Protein AF-A0A538IJF3-F1 (afdb_monomer_lite)

Structure (mmCIF, N/CA/C/O backbone):
data_AF-A0A538IJF3-F1
#
_entry.id   AF-A0A538IJF3-F1
#
loop_
_atom_site.group_PDB
_atom_site.id
_atom_site.type_symbol
_atom_site.label_atom_id
_atom_site.label_alt_id
_atom_site.label_comp_id
_atom_site.label_asym_id
_atom_site.label_entity_id
_atom_site.label_seq_id
_atom_site.pdbx_PDB_ins_code
_atom_site.Cartn_x
_atom_site.Cartn_y
_atom_site.Cartn_z
_atom_site.occupancy
_atom_site.B_iso_or_equiv
_atom_site.auth_seq_id
_atom_site.auth_comp_id
_atom_site.auth_asym_id
_atom_site.auth_atom_id
_atom_site.pdbx_PDB_model_num
ATOM 1 N N . MET A 1 1 ? -9.689 -11.867 18.416 1.00 74.06 1 MET A N 1
ATOM 2 C CA . MET A 1 1 ? -8.601 -11.162 17.652 1.00 74.06 1 MET A CA 1
ATOM 3 C C . MET A 1 1 ? -7.232 -11.153 18.379 1.00 74.06 1 MET A C 1
ATOM 5 O O . MET A 1 1 ? -7.111 -10.439 19.373 1.00 74.06 1 MET A O 1
ATOM 9 N N . PRO A 1 2 ? -6.193 -11.899 17.924 1.00 80.00 2 PRO A N 1
ATOM 10 C CA . PRO A 1 2 ? -4.908 -12.052 18.642 1.00 80.00 2 PRO A CA 1
ATOM 11 C C . PRO A 1 2 ? -4.041 -10.787 18.784 1.00 80.00 2 PRO A C 1
ATOM 13 O O . PRO A 1 2 ? -3.462 -10.576 19.845 1.00 80.00 2 PRO A O 1
ATOM 16 N N . LEU A 1 3 ? -3.966 -9.935 17.751 1.00 89.12 3 LEU A N 1
ATOM 17 C CA . LEU A 1 3 ? -3.087 -8.750 17.732 1.00 89.12 3 LEU A CA 1
ATOM 18 C C . LEU A 1 3 ? -3.474 -7.697 18.783 1.00 89.12 3 LEU A C 1
ATOM 20 O O . LEU A 1 3 ? -2.606 -7.129 19.444 1.00 89.12 3 LEU A O 1
ATOM 24 N N . VAL A 1 4 ? -4.781 -7.509 18.997 1.00 88.06 4 VAL A N 1
ATOM 25 C CA . VAL A 1 4 ? -5.324 -6.642 20.059 1.00 88.06 4 VAL A CA 1
ATOM 26 C C . VAL A 1 4 ? -4.832 -7.101 21.433 1.00 88.06 4 VAL A C 1
ATOM 28 O O . VAL A 1 4 ? -4.415 -6.290 22.253 1.00 88.06 4 VAL A O 1
ATOM 31 N N . GLY A 1 5 ? -4.835 -8.416 21.680 1.00 87.06 5 GLY A N 1
ATOM 32 C CA . GLY A 1 5 ? -4.467 -8.994 22.976 1.00 87.06 5 GLY A CA 1
ATOM 33 C C . GLY A 1 5 ? -2.996 -8.819 23.361 1.00 87.06 5 GLY A C 1
ATOM 34 O O . GLY A 1 5 ? -2.657 -9.011 24.525 1.00 87.06 5 GLY A O 1
ATOM 35 N N . ILE A 1 6 ? -2.137 -8.448 22.409 1.00 92.19 6 ILE A N 1
ATOM 36 C CA . ILE A 1 6 ? -0.699 -8.229 22.619 1.00 92.19 6 ILE A CA 1
ATOM 37 C C . ILE A 1 6 ? -0.276 -6.769 22.374 1.00 92.19 6 ILE A C 1
ATOM 39 O O . ILE A 1 6 ? 0.917 -6.482 22.320 1.00 92.19 6 ILE A O 1
ATOM 43 N N . GLY A 1 7 ? -1.238 -5.845 22.256 1.00 90.50 7 GLY A N 1
ATOM 44 C CA . GLY A 1 7 ? -0.985 -4.400 22.251 1.00 90.50 7 GLY A CA 1
ATOM 45 C C . GLY A 1 7 ? -0.712 -3.763 20.885 1.00 90.50 7 GLY A C 1
ATOM 46 O O . GLY A 1 7 ? -0.193 -2.650 20.840 1.00 90.50 7 GLY A O 1
ATOM 47 N N . PHE A 1 8 ? -1.041 -4.420 19.767 1.00 94.25 8 PHE A N 1
ATOM 48 C CA . PHE A 1 8 ? -1.017 -3.745 18.464 1.00 94.25 8 PHE A CA 1
ATOM 49 C C . PHE A 1 8 ? -2.247 -2.852 18.286 1.00 94.25 8 PHE A C 1
ATOM 51 O O . PHE A 1 8 ? -3.359 -3.229 18.645 1.00 94.25 8 PHE A O 1
ATOM 58 N N . HIS A 1 9 ? -2.030 -1.683 17.680 1.00 93.88 9 HIS A N 1
ATOM 59 C CA . HIS A 1 9 ? -3.075 -0.689 17.407 1.00 93.88 9 HIS A CA 1
ATOM 60 C C . HIS A 1 9 ? -3.534 -0.678 15.945 1.00 93.88 9 HIS A C 1
ATOM 62 O O . HIS A 1 9 ? -4.629 -0.203 15.645 1.00 93.88 9 HIS A O 1
ATOM 68 N N . TYR A 1 10 ? -2.719 -1.220 15.039 1.00 96.50 10 TYR A N 1
ATOM 69 C CA . TYR A 1 10 ? -3.070 -1.375 13.636 1.00 96.50 10 TYR A CA 1
ATOM 70 C C . TYR A 1 10 ? -2.493 -2.667 13.054 1.00 96.50 10 TYR A C 1
ATOM 72 O O . TYR A 1 10 ? -1.523 -3.212 13.588 1.00 96.50 10 TYR A O 1
ATOM 80 N N . ASP A 1 11 ? -3.089 -3.122 11.960 1.00 96.94 11 ASP A N 1
ATOM 81 C CA . ASP A 1 11 ? -2.605 -4.199 11.102 1.00 96.94 11 ASP A CA 1
ATOM 82 C C . ASP A 1 11 ? -2.665 -3.758 9.632 1.00 96.94 11 ASP A C 1
ATOM 84 O O . ASP A 1 11 ? -3.431 -2.864 9.266 1.00 96.94 11 ASP A O 1
ATOM 88 N N . THR A 1 12 ? -1.785 -4.325 8.810 1.00 97.00 12 THR A N 1
ATOM 89 C CA . THR A 1 12 ? -1.728 -4.082 7.358 1.00 97.00 12 THR A CA 1
ATOM 90 C C . THR A 1 12 ? -1.621 -5.397 6.588 1.00 97.00 12 THR A C 1
ATOM 92 O O . THR A 1 12 ? -0.994 -5.453 5.526 1.00 97.00 12 THR A O 1
ATOM 95 N N . SER A 1 13 ? -2.109 -6.494 7.171 1.00 94.44 13 SER A N 1
ATOM 96 C CA . SER A 1 13 ? -1.924 -7.839 6.626 1.00 94.44 13 SER A CA 1
ATOM 97 C C . SER A 1 13 ? -3.053 -8.258 5.687 1.00 94.44 13 SER A C 1
ATOM 99 O O . SER A 1 13 ? -2.886 -9.203 4.906 1.00 94.44 13 SER A O 1
ATOM 101 N N . LEU A 1 14 ? -4.199 -7.566 5.710 1.00 96.00 14 LEU A N 1
ATOM 102 C CA . LEU A 1 14 ? -5.353 -7.950 4.915 1.00 96.00 14 LEU A CA 1
ATOM 103 C C . LEU A 1 14 ? -5.215 -7.467 3.465 1.00 96.00 14 LEU A C 1
ATOM 105 O O . LEU A 1 14 ? -5.689 -6.398 3.077 1.00 96.00 14 LEU A O 1
ATOM 109 N N . GLY A 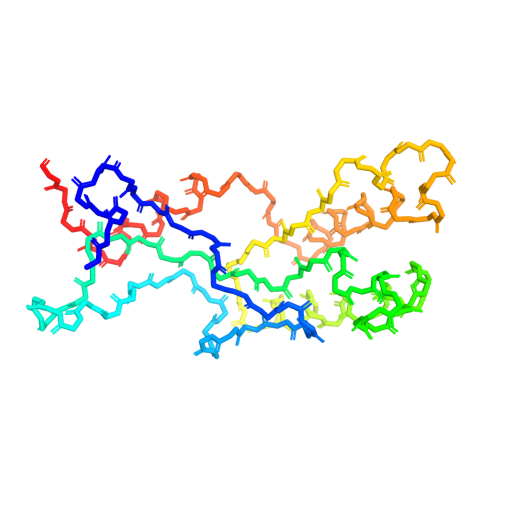1 15 ? -4.612 -8.322 2.642 1.00 96.38 15 GLY A N 1
ATOM 110 C CA . GLY A 1 15 ? -4.468 -8.138 1.199 1.00 96.38 15 GLY A CA 1
ATOM 111 C C . GLY A 1 15 ? -4.629 -9.442 0.418 1.00 96.38 15 GLY A C 1
ATOM 112 O O . GLY A 1 15 ? -4.751 -10.536 0.985 1.00 96.38 15 GLY A O 1
ATOM 113 N N . PHE A 1 16 ? -4.661 -9.339 -0.907 1.00 96.19 16 PHE A N 1
ATOM 114 C CA . PHE A 1 16 ? -4.573 -10.512 -1.773 1.00 96.19 16 PHE A CA 1
ATOM 115 C C . PHE A 1 16 ? -3.103 -10.888 -2.005 1.00 96.19 16 PHE A C 1
ATOM 117 O O . PHE A 1 16 ? -2.292 -10.007 -2.283 1.00 96.19 16 PHE A O 1
ATOM 124 N N . PRO A 1 17 ? -2.738 -12.179 -1.912 1.00 93.94 17 PRO A N 1
ATOM 125 C CA . PRO A 1 17 ? -1.400 -12.614 -2.301 1.00 93.94 17 PRO A CA 1
ATOM 126 C C . PRO A 1 17 ? -1.198 -12.555 -3.824 1.00 93.94 17 PRO A C 1
ATOM 128 O O . PRO A 1 17 ? -0.081 -12.346 -4.285 1.00 93.94 17 PRO A O 1
ATOM 131 N N . ASP A 1 18 ? -2.273 -12.708 -4.594 1.00 94.56 18 ASP A N 1
ATOM 132 C CA . ASP A 1 18 ? -2.289 -13.001 -6.028 1.00 94.56 18 ASP A CA 1
ATOM 133 C C . ASP A 1 18 ? -3.047 -11.961 -6.874 1.00 94.56 18 ASP A C 1
ATOM 135 O O . ASP A 1 18 ? -3.196 -12.148 -8.079 1.00 94.56 18 ASP A O 1
ATOM 139 N N . ALA A 1 19 ? -3.508 -10.859 -6.273 1.00 94.94 19 ALA A N 1
ATOM 140 C CA . ALA A 1 19 ? -4.204 -9.787 -6.982 1.00 94.94 19 ALA A CA 1
ATOM 141 C C . ALA A 1 19 ? -3.938 -8.396 -6.385 1.00 94.94 19 ALA A C 1
ATOM 143 O O . ALA A 1 19 ? -3.612 -8.242 -5.211 1.00 94.94 19 ALA A O 1
ATOM 144 N N . LEU A 1 20 ? -4.131 -7.362 -7.207 1.00 96.12 20 LEU A N 1
ATOM 145 C CA . LEU A 1 20 ? -4.221 -5.975 -6.747 1.00 96.12 20 LEU A CA 1
ATOM 146 C C . LEU A 1 20 ? -5.596 -5.670 -6.145 1.00 96.12 20 LEU A C 1
ATOM 148 O O . LEU A 1 20 ? -6.615 -6.213 -6.575 1.00 96.12 20 LEU A O 1
ATOM 152 N N . GLY A 1 21 ? -5.626 -4.699 -5.237 1.00 96.19 21 GLY A N 1
ATOM 153 C CA . GLY A 1 21 ? -6.848 -4.1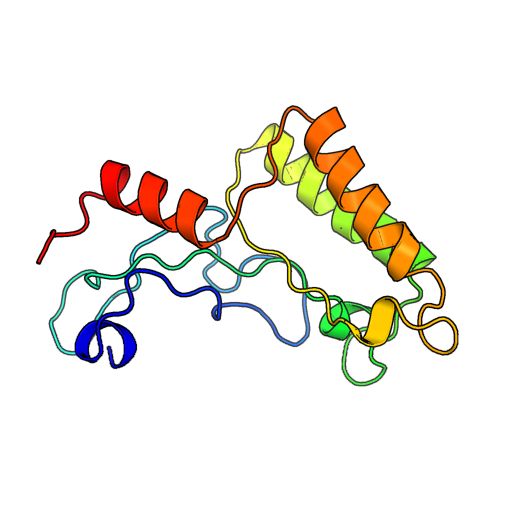16 -4.697 1.00 96.19 21 GLY A CA 1
ATOM 154 C C . GLY A 1 21 ? -7.193 -4.606 -3.294 1.00 96.19 21 GLY A C 1
ATOM 155 O O . GLY A 1 21 ? -6.360 -5.127 -2.560 1.00 96.19 21 GLY A O 1
ATOM 156 N N . PHE A 1 22 ? -8.441 -4.381 -2.894 1.00 97.06 22 PHE A N 1
ATOM 157 C CA . PHE A 1 22 ? -8.840 -4.429 -1.490 1.00 97.06 22 PHE A CA 1
ATOM 158 C C . PHE A 1 22 ? -9.541 -5.741 -1.145 1.00 97.06 22 PHE A C 1
ATOM 160 O O . PHE A 1 22 ? -10.675 -5.971 -1.566 1.00 97.06 22 PHE A O 1
ATOM 167 N N . ARG A 1 23 ? -8.914 -6.582 -0.315 1.00 96.62 23 ARG A N 1
ATOM 168 C CA . ARG A 1 23 ? -9.472 -7.893 0.071 1.00 96.62 23 ARG A CA 1
ATOM 169 C C . ARG A 1 23 ? -10.833 -7.818 0.760 1.00 96.62 23 ARG A C 1
ATOM 171 O O . ARG A 1 23 ? -11.673 -8.684 0.541 1.00 96.62 23 ARG A O 1
ATOM 178 N N . ALA A 1 24 ? -11.058 -6.787 1.569 1.00 95.94 24 ALA A N 1
ATOM 179 C CA . ALA A 1 24 ? -12.346 -6.543 2.218 1.00 95.94 24 ALA A CA 1
ATOM 180 C C . ALA A 1 24 ? -13.340 -5.760 1.339 1.00 95.94 24 ALA A C 1
ATOM 182 O O . ALA A 1 24 ? -14.443 -5.473 1.789 1.00 95.94 24 ALA A O 1
ATOM 183 N N . GLY A 1 25 ? -12.956 -5.355 0.121 1.00 96.00 25 GLY A N 1
ATOM 184 C CA . GLY A 1 25 ? -13.734 -4.416 -0.695 1.00 96.00 25 GLY A CA 1
ATOM 185 C C . GLY A 1 25 ? -13.778 -2.988 -0.131 1.00 96.00 25 GLY A C 1
ATOM 186 O O . GLY A 1 25 ? -14.590 -2.182 -0.574 1.00 96.00 25 GLY A O 1
ATOM 187 N N . ILE A 1 26 ? -12.924 -2.671 0.848 1.00 96.25 26 ILE A N 1
ATOM 188 C CA . ILE A 1 26 ? -12.877 -1.382 1.546 1.00 96.25 26 ILE A CA 1
ATOM 189 C C . ILE A 1 26 ? -11.534 -0.716 1.240 1.00 96.25 26 ILE A C 1
ATOM 191 O O . ILE A 1 26 ? -10.482 -1.251 1.581 1.00 96.25 26 ILE A O 1
ATOM 195 N N . ALA A 1 27 ? -11.577 0.459 0.610 1.00 96.44 27 ALA A N 1
ATOM 196 C CA . ALA A 1 27 ? -10.399 1.224 0.183 1.00 96.44 27 ALA A CA 1
ATOM 197 C C . ALA A 1 27 ? -9.881 2.232 1.229 1.00 96.44 27 ALA A C 1
ATOM 199 O O . ALA A 1 27 ? -9.147 3.159 0.894 1.00 96.44 27 ALA A O 1
ATOM 200 N N . HIS A 1 28 ? -10.298 2.086 2.484 1.00 97.00 28 HIS A N 1
ATOM 201 C CA . HIS A 1 28 ? -9.983 2.986 3.593 1.00 97.00 28 HIS A CA 1
ATOM 202 C C . HIS A 1 28 ? -9.682 2.179 4.854 1.00 97.00 28 HIS A C 1
ATOM 204 O O . HIS A 1 28 ? -10.150 1.042 4.951 1.00 97.00 28 HIS A O 1
ATOM 210 N N . PRO A 1 29 ? -8.970 2.752 5.841 1.00 97.88 29 PRO A N 1
ATOM 211 C CA . PRO A 1 29 ? -8.800 2.107 7.130 1.00 97.88 29 PRO A CA 1
ATOM 212 C C . PRO A 1 29 ? -10.148 1.808 7.790 1.00 97.88 29 PRO A C 1
ATOM 214 O O . PRO A 1 29 ? -11.070 2.627 7.743 1.00 97.88 29 PRO A O 1
ATOM 217 N N . PHE A 1 30 ? -10.267 0.645 8.419 1.00 97.69 30 PHE A N 1
ATOM 218 C CA . PHE A 1 30 ? -11.513 0.191 9.035 1.00 97.69 30 PHE A CA 1
ATOM 219 C C . PHE A 1 30 ? -11.244 -0.661 10.274 1.00 97.69 30 PHE A C 1
ATOM 221 O O . PHE A 1 30 ? -10.113 -1.039 10.559 1.00 97.69 30 PHE A O 1
ATOM 228 N N . ARG A 1 31 ? -12.296 -0.973 11.034 1.00 97.19 31 ARG A N 1
ATOM 229 C CA . ARG A 1 31 ? -12.208 -1.888 12.177 1.00 97.19 31 ARG A CA 1
ATOM 230 C C . ARG A 1 31 ? -12.705 -3.266 11.741 1.00 97.19 31 ARG A C 1
ATOM 232 O O . ARG A 1 31 ? -13.889 -3.375 11.411 1.00 97.19 31 ARG A O 1
ATOM 239 N N . PRO A 1 32 ? -11.861 -4.311 11.720 1.00 95.62 32 PRO A N 1
ATOM 240 C CA . PRO A 1 32 ? -12.337 -5.656 11.429 1.00 95.62 32 PRO A CA 1
ATOM 241 C C . PRO A 1 32 ? -13.308 -6.118 12.524 1.00 95.62 32 PRO A C 1
ATOM 243 O O . PRO A 1 32 ? -13.219 -5.685 13.674 1.00 95.62 32 PRO A O 1
ATOM 246 N N . TRP A 1 33 ? -14.248 -6.998 12.181 1.00 94.81 33 TRP A N 1
ATOM 247 C CA . TRP A 1 33 ? -15.184 -7.546 13.163 1.00 94.81 33 TRP A CA 1
ATOM 248 C C . TRP A 1 33 ? -14.504 -8.617 14.024 1.00 94.81 33 TRP A C 1
ATOM 250 O O . TRP A 1 33 ? -13.911 -9.559 13.495 1.00 94.81 33 TRP A O 1
ATOM 260 N N . ASP A 1 34 ? -14.593 -8.495 15.349 1.00 94.06 34 ASP A N 1
ATOM 261 C CA . ASP A 1 34 ? -14.129 -9.520 16.281 1.00 94.06 34 ASP A CA 1
ATOM 262 C C . ASP A 1 34 ? -15.279 -10.473 16.617 1.00 94.06 34 ASP A C 1
ATOM 264 O O . ASP A 1 34 ? -16.109 -10.187 17.481 1.00 94.06 34 ASP A O 1
ATOM 268 N N . MET A 1 35 ? -15.318 -11.621 15.934 1.00 92.75 35 MET A N 1
ATOM 269 C CA . MET A 1 35 ? -16.375 -12.631 16.094 1.00 92.75 35 MET A CA 1
ATOM 270 C C . MET A 1 35 ? -16.492 -13.158 17.533 1.00 92.75 35 MET A C 1
ATOM 272 O O . MET A 1 35 ? -17.574 -13.549 17.949 1.00 92.75 35 MET A O 1
ATOM 276 N N . GLU A 1 36 ? -15.395 -13.173 18.300 1.00 91.81 36 GLU A N 1
ATOM 277 C CA . GLU A 1 36 ? -15.386 -13.676 19.684 1.00 91.81 36 GLU A CA 1
ATOM 278 C C . GLU A 1 36 ? -16.077 -12.711 20.655 1.00 91.81 36 GLU A C 1
ATOM 280 O O . GLU A 1 36 ? -16.683 -13.137 21.636 1.00 91.81 36 GLU A O 1
ATOM 285 N N . ARG A 1 37 ? -15.959 -11.403 20.396 1.00 91.38 37 ARG A N 1
ATOM 286 C CA . ARG A 1 37 ? -16.506 -10.328 21.241 1.00 91.38 37 ARG A CA 1
ATOM 287 C C . ARG A 1 37 ? -17.797 -9.727 20.686 1.00 91.38 37 ARG A C 1
ATOM 289 O O . ARG A 1 37 ? -18.353 -8.840 21.326 1.00 91.38 37 ARG A O 1
ATOM 296 N N . ASP A 1 38 ? -18.211 -10.178 19.504 1.00 95.50 38 ASP A N 1
ATOM 297 C CA . ASP A 1 38 ? -19.361 -9.696 18.737 1.00 95.50 38 ASP A CA 1
ATOM 298 C C . ASP A 1 38 ? -19.409 -8.163 18.604 1.00 95.50 38 ASP A C 1
ATOM 300 O O . ASP A 1 38 ? -20.417 -7.504 18.854 1.00 95.50 38 ASP A O 1
ATOM 304 N N . ARG A 1 39 ? -18.258 -7.569 18.269 1.00 94.56 39 ARG A N 1
ATOM 305 C CA . ARG A 1 39 ? -18.104 -6.119 18.086 1.00 94.56 39 ARG A CA 1
ATOM 306 C C . ARG A 1 39 ? -16.921 -5.795 17.172 1.00 94.56 39 ARG A C 1
ATOM 308 O O . ARG A 1 39 ? -16.045 -6.645 16.996 1.00 94.56 39 ARG A O 1
ATOM 315 N N . PRO A 1 40 ? -16.816 -4.567 16.634 1.00 95.69 40 PRO A N 1
ATOM 316 C CA . PRO A 1 40 ? -15.607 -4.133 15.942 1.00 95.69 40 PRO A CA 1
ATOM 317 C C . PRO A 1 40 ? -14.380 -4.229 16.859 1.00 95.69 40 PRO A C 1
ATOM 319 O O . PRO A 1 40 ? -14.440 -3.849 18.034 1.00 95.69 40 PRO A O 1
ATOM 322 N N . ALA A 1 41 ? -13.268 -4.723 16.321 1.00 94.62 41 ALA A N 1
ATOM 323 C CA . ALA A 1 41 ? -12.016 -4.874 17.048 1.00 94.62 41 ALA A CA 1
ATOM 324 C C . ALA A 1 41 ? -11.482 -3.516 17.530 1.00 94.62 41 ALA A C 1
ATOM 326 O O . ALA A 1 41 ? -11.732 -2.475 16.915 1.00 94.62 41 ALA A O 1
ATOM 327 N N . ASP A 1 42 ? -10.713 -3.527 18.616 1.00 95.19 42 ASP A N 1
ATOM 328 C CA . ASP A 1 42 ? -9.974 -2.354 19.107 1.00 95.19 42 ASP A CA 1
ATOM 329 C C . ASP A 1 42 ? -8.628 -2.237 18.359 1.00 95.19 42 ASP A C 1
ATOM 331 O O . ASP A 1 42 ? -7.558 -2.176 18.953 1.00 95.19 42 ASP A O 1
ATOM 335 N N . LEU A 1 43 ? -8.705 -2.317 17.027 1.00 95.50 43 LEU A N 1
ATOM 336 C CA . LEU A 1 43 ? -7.599 -2.356 16.070 1.00 95.50 43 LEU A CA 1
ATOM 337 C C . LEU A 1 43 ? -8.058 -1.687 14.775 1.00 95.50 43 LEU A C 1
ATOM 339 O O . LEU A 1 43 ? -9.202 -1.885 14.354 1.00 95.50 43 LEU A O 1
ATOM 343 N N . VAL A 1 44 ? -7.162 -0.954 14.125 1.00 97.81 44 VAL A N 1
ATOM 344 C CA . VAL A 1 44 ? -7.374 -0.456 12.763 1.00 97.81 44 VAL A CA 1
ATOM 345 C C . VAL A 1 44 ? -6.716 -1.394 11.753 1.00 97.81 44 VAL A C 1
ATOM 347 O O . VAL A 1 44 ? -5.513 -1.609 11.806 1.00 97.81 44 VAL A O 1
ATOM 350 N N . GLU A 1 45 ? -7.475 -1.905 10.793 1.00 98.00 45 GLU A N 1
ATOM 351 C CA . GLU A 1 45 ? -6.915 -2.504 9.581 1.00 98.00 45 GLU A CA 1
ATOM 352 C C . GLU A 1 45 ? -6.674 -1.403 8.545 1.00 98.00 45 GLU A C 1
ATOM 354 O O . GLU A 1 45 ? -7.612 -0.699 8.161 1.00 98.00 45 GLU A O 1
ATOM 359 N N . VAL A 1 46 ? -5.434 -1.262 8.076 1.00 98.31 46 VAL A N 1
ATOM 360 C CA . VAL A 1 46 ? -5.085 -0.452 6.904 1.00 98.31 46 VAL A CA 1
ATOM 361 C C . VAL A 1 46 ? -4.949 -1.401 5.712 1.00 98.31 46 VAL A C 1
ATOM 363 O O . VAL A 1 46 ? -3.953 -2.122 5.628 1.00 98.31 46 VAL A O 1
ATOM 366 N N . PRO A 1 47 ? -5.904 -1.399 4.766 1.00 97.88 47 PRO A N 1
ATOM 367 C CA . PRO A 1 47 ? -5.962 -2.423 3.729 1.00 97.88 47 PRO A CA 1
ATOM 368 C C . PRO A 1 47 ? -4.685 -2.440 2.880 1.00 97.88 47 PRO A C 1
ATOM 370 O O . PRO A 1 47 ? -4.188 -1.385 2.477 1.00 97.88 47 PRO A O 1
ATOM 373 N N . LEU A 1 48 ? -4.160 -3.633 2.590 1.00 98.44 48 LEU A N 1
ATOM 374 C CA . LEU A 1 48 ? -3.009 -3.821 1.705 1.00 98.44 48 LEU A CA 1
ATOM 375 C C . LEU A 1 48 ? -3.486 -3.984 0.263 1.00 98.44 48 LEU A C 1
ATOM 377 O O . LEU A 1 48 ? -4.112 -4.988 -0.075 1.00 98.44 48 LEU A O 1
ATOM 381 N N . ALA A 1 49 ? -3.190 -2.991 -0.580 1.00 98.06 49 ALA A N 1
ATOM 382 C CA . ALA A 1 49 ? -3.740 -2.914 -1.935 1.00 98.06 49 ALA A CA 1
ATOM 383 C C . ALA A 1 49 ? -2.756 -3.313 -3.042 1.00 98.06 49 ALA A C 1
ATOM 385 O O . ALA A 1 49 ? -3.171 -3.693 -4.138 1.00 98.06 49 ALA A O 1
ATOM 386 N N . VAL A 1 50 ? -1.453 -3.193 -2.781 1.00 98.06 50 VAL A N 1
ATOM 387 C CA . VAL A 1 50 ? -0.392 -3.462 -3.758 1.00 98.06 50 VAL A CA 1
ATOM 388 C C . VAL A 1 50 ? 0.738 -4.196 -3.064 1.00 98.06 50 VAL A C 1
ATOM 390 O O . VAL A 1 50 ? 1.200 -3.755 -2.015 1.00 98.06 50 VAL A O 1
ATOM 393 N N . MET A 1 51 ? 1.227 -5.268 -3.677 1.00 98.06 51 MET A N 1
ATOM 394 C CA . MET A 1 51 ? 2.440 -5.952 -3.253 1.00 98.06 51 MET A CA 1
ATOM 395 C C . MET A 1 51 ? 3.311 -6.237 -4.477 1.00 98.06 51 MET A C 1
ATOM 397 O O . MET A 1 51 ? 2.838 -6.794 -5.467 1.00 98.06 51 MET A O 1
ATOM 401 N N . ASP A 1 52 ? 4.589 -5.866 -4.423 1.00 97.19 52 ASP A N 1
ATOM 402 C CA . ASP A 1 52 ? 5.535 -6.109 -5.519 1.00 97.19 52 ASP A CA 1
ATOM 403 C C . ASP A 1 52 ? 5.645 -7.601 -5.865 1.00 97.19 52 ASP A C 1
ATOM 405 O O . ASP A 1 52 ? 5.695 -7.954 -7.039 1.00 97.19 52 ASP A O 1
ATOM 409 N N . ALA A 1 53 ? 5.618 -8.486 -4.862 1.00 96.25 53 ALA A N 1
ATOM 410 C CA . ALA A 1 53 ? 5.656 -9.933 -5.065 1.00 96.25 53 ALA A CA 1
ATOM 411 C C . ALA A 1 53 ? 4.455 -10.444 -5.877 1.00 96.25 53 ALA A C 1
ATOM 413 O O . ALA A 1 53 ? 4.648 -11.233 -6.799 1.00 96.25 53 ALA A O 1
ATOM 414 N N . THR A 1 54 ? 3.242 -9.947 -5.600 1.00 97.12 54 THR A N 1
ATOM 415 C CA . THR A 1 54 ? 2.027 -10.275 -6.369 1.00 97.12 54 THR A CA 1
ATOM 416 C C . THR A 1 54 ? 2.206 -9.970 -7.850 1.00 97.12 54 THR A C 1
ATOM 418 O O . THR A 1 54 ? 1.835 -10.767 -8.707 1.00 97.12 54 THR A O 1
ATOM 421 N N . LEU A 1 55 ? 2.805 -8.818 -8.149 1.00 97.25 55 LEU A N 1
ATOM 422 C CA . LEU A 1 55 ? 2.993 -8.359 -9.517 1.00 97.25 55 LEU A CA 1
ATOM 423 C C . LEU A 1 55 ? 4.154 -9.080 -10.208 1.00 97.25 55 LEU A C 1
ATOM 425 O O . LEU A 1 55 ? 4.059 -9.383 -11.390 1.00 97.25 55 LEU A O 1
ATOM 429 N N . ALA A 1 56 ? 5.253 -9.328 -9.498 1.00 96.25 56 ALA A N 1
ATOM 430 C CA . ALA A 1 56 ? 6.527 -9.726 -10.091 1.00 96.25 56 ALA A CA 1
ATOM 431 C C . ALA A 1 56 ? 6.769 -11.237 -10.155 1.00 96.25 56 ALA A C 1
ATOM 433 O O . ALA A 1 56 ? 7.542 -11.688 -10.997 1.00 96.25 56 ALA A O 1
ATOM 434 N N . GLU A 1 57 ? 6.225 -12.014 -9.219 1.00 95.25 57 GLU A N 1
ATOM 435 C CA . GLU A 1 57 ? 6.567 -13.432 -9.102 1.00 95.25 57 GLU A CA 1
ATOM 436 C C . GLU A 1 57 ? 5.745 -14.297 -10.062 1.00 95.25 57 GLU A C 1
ATOM 438 O O . GLU A 1 57 ? 4.525 -14.164 -10.139 1.00 95.25 57 GLU A O 1
ATOM 443 N N . ASP A 1 58 ? 6.404 -15.251 -10.728 1.00 94.50 58 ASP A N 1
ATOM 444 C CA . ASP A 1 58 ? 5.781 -16.155 -11.710 1.00 94.50 58 ASP A CA 1
ATOM 445 C C . ASP A 1 58 ? 4.650 -17.016 -11.125 1.00 94.50 58 ASP A C 1
ATOM 447 O O . ASP A 1 58 ? 3.761 -17.454 -11.850 1.00 94.50 58 ASP A O 1
ATOM 451 N N . ARG A 1 59 ? 4.671 -17.276 -9.808 1.00 95.25 59 ARG A N 1
ATOM 452 C CA . ARG A 1 59 ? 3.587 -17.999 -9.115 1.00 95.25 59 ARG A CA 1
ATOM 453 C C . ARG A 1 59 ? 2.312 -17.164 -8.934 1.00 95.25 59 ARG A C 1
ATOM 455 O O . ARG A 1 59 ? 1.295 -17.725 -8.537 1.00 95.25 59 ARG A O 1
ATOM 462 N N . TYR A 1 60 ? 2.393 -15.857 -9.174 1.00 96.12 60 TYR A N 1
ATOM 463 C CA . TYR A 1 60 ? 1.282 -14.914 -9.157 1.00 96.12 60 TYR A CA 1
ATOM 464 C C . TYR A 1 60 ? 1.110 -14.337 -10.567 1.00 96.12 60 TYR A C 1
ATOM 466 O O . TYR A 1 60 ? 0.766 -15.083 -11.480 1.00 96.12 60 TYR A O 1
ATOM 474 N N . GLU A 1 61 ? 1.339 -13.039 -10.777 1.00 95.69 61 GLU A N 1
ATOM 475 C CA . GLU A 1 61 ? 1.080 -12.419 -12.077 1.00 95.69 61 GLU A CA 1
ATOM 476 C C . GLU A 1 61 ? 2.273 -12.440 -13.050 1.00 95.69 61 GLU A C 1
ATOM 478 O O . GLU A 1 61 ? 2.065 -12.273 -14.253 1.00 95.69 61 GLU A O 1
ATOM 483 N N . GLY A 1 62 ? 3.508 -12.635 -12.568 1.00 96.19 62 GLY A N 1
ATOM 484 C CA . GLY A 1 62 ? 4.705 -12.744 -13.419 1.00 96.19 62 GLY A CA 1
ATOM 485 C C . GLY A 1 62 ? 4.954 -11.544 -14.349 1.00 96.19 62 GLY A C 1
ATOM 486 O O . GLY A 1 62 ? 5.492 -11.695 -15.448 1.00 96.19 62 GLY A O 1
ATOM 487 N N . LEU A 1 63 ? 4.522 -10.341 -13.962 1.00 97.38 63 LEU A N 1
ATOM 488 C CA . LEU A 1 63 ? 4.651 -9.137 -14.777 1.00 97.38 63 LEU A CA 1
ATOM 489 C C . LEU A 1 63 ? 6.069 -8.565 -14.724 1.00 97.38 63 LEU A C 1
ATOM 491 O O . LEU A 1 63 ? 6.807 -8.697 -13.751 1.00 97.38 63 LEU A O 1
ATOM 495 N N . SER A 1 64 ? 6.430 -7.822 -15.770 1.00 97.69 64 SER A N 1
ATOM 496 C CA . SER A 1 64 ? 7.543 -6.874 -15.687 1.00 97.69 64 SER A CA 1
ATOM 497 C C . SER A 1 64 ? 7.101 -5.592 -14.975 1.00 97.69 64 SER A C 1
ATOM 499 O O . SER A 1 64 ? 5.925 -5.226 -15.028 1.00 97.69 64 SER A O 1
ATOM 501 N N . ALA A 1 65 ? 8.043 -4.841 -14.395 1.00 97.88 65 ALA A N 1
ATOM 502 C CA . ALA A 1 65 ? 7.746 -3.538 -13.791 1.00 97.88 65 ALA A CA 1
ATOM 503 C C . ALA A 1 65 ? 7.039 -2.585 -14.782 1.00 97.88 65 ALA A C 1
ATOM 505 O O . ALA A 1 65 ? 6.094 -1.887 -14.420 1.00 97.88 65 ALA A O 1
ATOM 506 N N . ALA A 1 66 ? 7.427 -2.617 -16.062 1.00 98.12 66 ALA A N 1
ATOM 507 C CA . ALA A 1 66 ? 6.791 -1.822 -17.112 1.00 98.12 66 ALA A CA 1
ATOM 508 C C . ALA A 1 66 ? 5.320 -2.212 -17.358 1.00 98.12 66 ALA A C 1
ATOM 510 O O . ALA A 1 66 ? 4.490 -1.336 -17.589 1.00 98.12 66 ALA A O 1
ATOM 511 N N . ALA A 1 67 ? 4.989 -3.506 -17.288 1.00 98.25 67 ALA A N 1
ATOM 512 C CA . ALA A 1 67 ? 3.616 -3.995 -17.430 1.00 98.25 67 ALA A CA 1
ATOM 513 C C . ALA A 1 67 ? 2.775 -3.781 -16.158 1.00 98.25 67 ALA A C 1
ATOM 515 O O . ALA A 1 67 ? 1.570 -3.549 -16.244 1.00 98.25 67 ALA A O 1
ATOM 516 N N . ALA A 1 68 ? 3.405 -3.819 -14.982 1.00 98.25 68 ALA A N 1
ATOM 517 C CA . ALA A 1 68 ? 2.751 -3.581 -13.699 1.00 98.25 68 ALA A CA 1
ATOM 518 C C . ALA A 1 68 ? 2.400 -2.100 -13.478 1.00 98.25 68 ALA A C 1
ATOM 520 O O . ALA A 1 68 ? 1.334 -1.789 -12.942 1.00 98.25 68 ALA A O 1
ATOM 521 N N . LYS A 1 69 ? 3.261 -1.182 -13.942 1.00 98.62 69 LYS A N 1
ATOM 522 C CA . LYS A 1 69 ? 3.093 0.273 -13.811 1.00 98.62 69 LYS A CA 1
ATOM 523 C C . LYS A 1 69 ? 1.679 0.779 -14.130 1.00 98.62 69 LYS A C 1
ATOM 525 O O . LYS A 1 69 ? 1.074 1.369 -13.238 1.00 98.62 69 LYS A O 1
ATOM 530 N N . PRO A 1 70 ? 1.104 0.560 -15.330 1.00 98.50 70 PRO A N 1
ATOM 531 C CA . PRO A 1 70 ? -0.224 1.086 -15.651 1.00 98.50 70 PRO A CA 1
ATOM 532 C C . PRO A 1 70 ? -1.325 0.567 -14.718 1.00 98.50 70 PRO A C 1
ATOM 534 O O . PRO A 1 70 ? -2.296 1.276 -14.482 1.00 98.50 70 PRO A O 1
ATOM 537 N N . ARG A 1 71 ? -1.176 -0.634 -14.144 1.00 98.19 71 ARG A N 1
ATOM 538 C CA . ARG A 1 71 ? -2.164 -1.197 -13.214 1.00 98.19 71 ARG A CA 1
ATOM 539 C C . ARG A 1 71 ? -2.117 -0.524 -11.849 1.00 98.19 71 ARG A C 1
ATOM 541 O O . ARG A 1 71 ? -3.165 -0.212 -11.293 1.00 98.19 71 ARG A O 1
ATOM 548 N N . VAL A 1 72 ? -0.914 -0.274 -11.331 1.00 98.38 72 VAL A N 1
ATOM 549 C CA . VAL A 1 72 ? -0.745 0.465 -10.074 1.00 98.38 72 VAL A CA 1
ATOM 550 C C . VAL A 1 72 ? -1.212 1.910 -10.248 1.00 98.38 72 VAL A C 1
ATOM 552 O O . VAL A 1 72 ? -1.953 2.408 -9.409 1.00 98.38 72 VAL A O 1
ATOM 555 N N . LEU A 1 73 ? -0.862 2.563 -11.361 1.00 98.44 73 LEU A N 1
ATOM 556 C CA . LEU A 1 73 ? -1.311 3.930 -11.636 1.00 98.44 73 LEU A CA 1
ATOM 557 C C . LEU A 1 73 ? -2.836 4.033 -11.769 1.00 98.44 73 LEU A C 1
ATOM 559 O O . LEU A 1 73 ? -3.407 4.954 -11.200 1.00 98.44 73 LEU A O 1
ATOM 563 N N . ALA A 1 74 ? -3.500 3.066 -12.409 1.00 98.31 74 ALA A N 1
ATOM 564 C CA . ALA A 1 74 ? -4.961 3.040 -12.487 1.00 98.31 74 ALA A CA 1
ATOM 565 C C . ALA A 1 74 ? -5.630 2.917 -11.103 1.00 98.31 74 ALA A C 1
ATOM 567 O O . ALA A 1 74 ? -6.668 3.530 -10.863 1.00 98.31 74 ALA A O 1
ATOM 568 N N . LEU A 1 75 ? -5.029 2.163 -10.172 1.00 97.94 75 LEU A N 1
ATOM 569 C CA . LEU A 1 75 ? -5.495 2.112 -8.782 1.00 97.94 75 LEU A CA 1
ATOM 570 C C . LEU A 1 75 ? -5.335 3.474 -8.085 1.00 97.94 75 LEU A C 1
ATOM 572 O O . LEU A 1 75 ? -6.229 3.887 -7.347 1.00 97.94 75 LEU A O 1
ATOM 576 N N . LEU A 1 76 ? -4.225 4.181 -8.325 1.00 98.12 76 LEU A N 1
ATOM 577 C CA . LEU A 1 76 ? -4.015 5.529 -7.787 1.00 98.12 76 LEU A CA 1
ATOM 578 C C . LEU A 1 76 ? -4.974 6.556 -8.400 1.00 98.12 76 LEU A C 1
ATOM 580 O O . LEU A 1 76 ? -5.473 7.410 -7.675 1.00 98.12 76 LEU A O 1
ATOM 584 N N . ASP A 1 77 ? -5.248 6.472 -9.705 1.00 98.19 77 ASP A N 1
ATOM 585 C CA . ASP A 1 77 ? -6.237 7.314 -10.391 1.00 98.19 77 ASP A CA 1
ATOM 586 C C . ASP A 1 77 ? -7.624 7.118 -9.776 1.00 98.19 77 ASP A C 1
ATOM 588 O O . ASP A 1 77 ? -8.283 8.084 -9.394 1.00 98.19 77 ASP A O 1
ATOM 592 N N . TRP A 1 78 ? -8.025 5.858 -9.587 1.00 97.75 78 TRP A N 1
ATOM 593 C CA . TRP A 1 78 ? -9.281 5.525 -8.927 1.00 97.75 78 TRP A CA 1
ATOM 594 C C . TRP A 1 78 ? -9.340 6.087 -7.499 1.00 97.75 78 TRP A C 1
ATOM 596 O O . TRP A 1 78 ? -10.349 6.677 -7.117 1.00 97.75 78 TRP A O 1
ATOM 606 N N . ALA A 1 79 ? -8.261 5.957 -6.720 1.00 97.06 79 ALA A N 1
ATOM 607 C CA . ALA A 1 79 ? -8.197 6.470 -5.352 1.00 97.06 79 ALA A CA 1
ATOM 608 C C . ALA A 1 79 ? -8.212 8.006 -5.285 1.00 97.06 79 ALA A C 1
ATOM 610 O O . ALA A 1 79 ? -8.776 8.568 -4.351 1.00 97.06 79 ALA A O 1
ATOM 611 N N . ALA A 1 80 ? -7.625 8.691 -6.268 1.00 97.56 80 ALA A N 1
ATOM 612 C CA . ALA A 1 80 ? -7.670 10.147 -6.360 1.00 97.56 80 ALA A CA 1
ATOM 613 C C . ALA A 1 80 ? -9.090 10.661 -6.656 1.00 97.56 80 ALA A C 1
ATOM 615 O O . ALA A 1 80 ? -9.486 11.703 -6.140 1.00 97.56 80 ALA A O 1
ATOM 616 N N . GLU A 1 81 ? -9.865 9.919 -7.453 1.00 97.75 81 GLU A N 1
ATOM 617 C CA . GLU A 1 81 ? -11.254 10.258 -7.784 1.00 97.75 81 GLU A CA 1
ATOM 618 C C . GLU A 1 81 ? -12.236 9.933 -6.644 1.00 97.75 81 GLU A C 1
ATOM 620 O O . GLU A 1 81 ? -13.138 10.721 -6.362 1.00 97.75 81 GLU A O 1
ATOM 625 N N . HIS A 1 82 ? -12.062 8.791 -5.972 1.00 96.44 82 HIS A N 1
ATOM 626 C CA . HIS A 1 82 ? -13.046 8.256 -5.018 1.00 96.44 82 HIS A CA 1
ATOM 627 C C . HIS A 1 82 ? -12.636 8.397 -3.544 1.00 96.44 82 HIS A C 1
ATOM 629 O O . HIS A 1 82 ? -13.439 8.123 -2.650 1.00 96.44 82 HIS A O 1
ATOM 635 N N . GLY A 1 83 ? -11.399 8.819 -3.283 1.00 94.62 83 GLY A N 1
ATOM 636 C CA . GLY A 1 83 ? -10.768 8.753 -1.970 1.00 94.62 83 GLY A CA 1
ATOM 637 C C . GLY A 1 83 ? -10.209 7.359 -1.668 1.00 94.62 83 GLY A C 1
ATOM 638 O O . GLY A 1 83 ? -10.771 6.331 -2.055 1.00 94.62 83 GLY A O 1
ATOM 639 N N . GLY A 1 84 ? -9.095 7.317 -0.941 1.00 94.38 84 GLY A N 1
ATOM 640 C CA . GLY A 1 84 ? -8.513 6.068 -0.470 1.00 94.38 84 GLY A CA 1
ATOM 641 C C . GLY A 1 84 ? -7.440 6.278 0.592 1.00 94.38 84 GLY A C 1
ATOM 642 O O . GLY A 1 84 ? -6.770 7.307 0.633 1.00 94.38 84 GLY A O 1
ATOM 643 N N . GLY A 1 85 ? -7.265 5.269 1.441 1.00 96.88 85 GLY A N 1
ATOM 644 C CA . GLY A 1 85 ? -6.191 5.183 2.425 1.00 96.88 85 GLY A CA 1
ATOM 645 C C . GLY A 1 85 ? -5.784 3.728 2.605 1.00 96.88 85 GLY A C 1
ATOM 646 O O . GLY A 1 85 ? -6.494 2.952 3.242 1.00 96.88 85 GLY A O 1
ATOM 647 N N . PHE A 1 86 ? -4.657 3.347 2.014 1.00 98.00 86 PHE A N 1
ATOM 648 C CA . PHE A 1 86 ? -4.211 1.960 1.952 1.00 98.00 86 PHE A CA 1
ATOM 649 C C . PHE A 1 86 ? -2.691 1.862 1.992 1.00 98.00 86 PHE A C 1
ATOM 651 O O . PHE A 1 86 ? -1.974 2.834 1.754 1.00 98.00 86 PHE A O 1
ATOM 658 N N . SER A 1 87 ? -2.208 0.666 2.301 1.00 98.12 87 SER A N 1
ATOM 659 C CA . SER A 1 87 ? -0.789 0.345 2.297 1.00 98.12 87 SER A CA 1
ATOM 660 C C . SER A 1 87 ? -0.365 -0.285 0.969 1.00 98.12 87 SER A C 1
ATOM 662 O O . SER A 1 87 ? -1.159 -0.903 0.249 1.00 98.12 87 SER A O 1
ATOM 664 N N . ILE A 1 88 ? 0.919 -0.117 0.659 1.00 97.69 88 ILE A N 1
ATOM 665 C CA . ILE A 1 88 ? 1.629 -0.861 -0.379 1.00 97.69 88 ILE A CA 1
ATOM 666 C C . ILE A 1 88 ? 2.797 -1.596 0.281 1.00 97.69 88 ILE A C 1
ATOM 668 O O . ILE A 1 88 ? 3.417 -1.071 1.208 1.00 97.69 88 ILE A O 1
ATOM 672 N N . LEU A 1 89 ? 3.105 -2.798 -0.195 1.00 97.81 89 LEU A N 1
ATOM 673 C CA . LEU A 1 89 ? 4.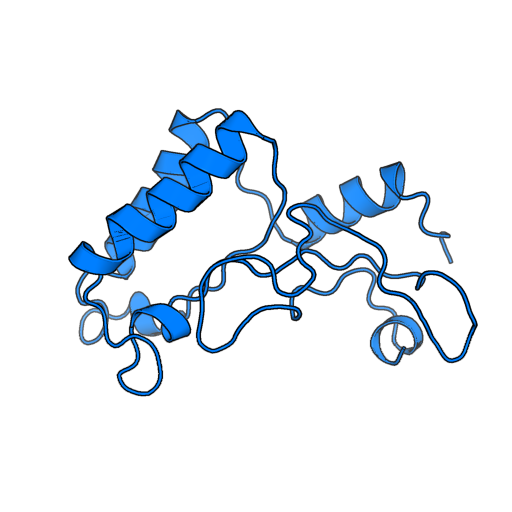217 -3.614 0.273 1.00 97.81 89 LEU A CA 1
ATOM 674 C C . LEU A 1 89 ? 5.250 -3.725 -0.844 1.00 97.81 89 LEU A C 1
ATOM 676 O O . LEU A 1 89 ? 4.930 -4.118 -1.966 1.00 97.81 89 LEU A O 1
ATOM 680 N N . TRP A 1 90 ? 6.492 -3.366 -0.527 1.00 97.62 90 TRP A N 1
ATOM 681 C CA . TRP A 1 90 ? 7.613 -3.456 -1.454 1.00 97.62 90 TRP A CA 1
ATOM 682 C C . TRP A 1 90 ? 8.797 -4.136 -0.775 1.00 97.62 90 TRP A C 1
ATOM 684 O O . TRP A 1 90 ? 9.324 -3.626 0.217 1.00 97.62 90 TRP A O 1
ATOM 694 N N . HIS A 1 91 ? 9.217 -5.294 -1.280 1.00 97.00 91 HIS A N 1
ATOM 695 C CA . HIS A 1 91 ? 10.319 -6.035 -0.675 1.00 97.00 91 HIS A CA 1
ATOM 696 C C . HIS A 1 91 ? 11.677 -5.350 -0.928 1.00 97.00 91 HIS A C 1
ATOM 698 O O . HIS A 1 91 ? 11.946 -4.914 -2.051 1.00 97.00 91 HIS A O 1
ATOM 704 N N . PRO A 1 92 ? 12.588 -5.311 0.068 1.00 95.50 92 PRO A N 1
ATOM 705 C CA . PRO A 1 92 ? 13.915 -4.704 -0.081 1.00 95.50 92 PRO A CA 1
ATOM 706 C C . PRO A 1 92 ? 14.762 -5.296 -1.215 1.00 95.50 92 PRO A C 1
ATOM 708 O O . PRO A 1 92 ? 15.559 -4.588 -1.823 1.00 95.50 92 PRO A O 1
ATOM 711 N N . GLU A 1 93 ? 14.562 -6.577 -1.539 1.00 93.31 93 GLU A N 1
ATOM 712 C CA . GLU A 1 93 ? 15.236 -7.249 -2.657 1.00 93.31 93 GLU A CA 1
ATOM 713 C C . GLU A 1 93 ? 15.001 -6.533 -3.997 1.00 93.31 93 GLU A C 1
ATOM 715 O O . GLU A 1 93 ? 15.850 -6.577 -4.883 1.00 93.31 93 GLU A O 1
ATOM 720 N N . ARG A 1 94 ? 13.895 -5.796 -4.153 1.00 94.25 94 ARG A N 1
ATOM 721 C CA . ARG A 1 94 ? 13.619 -5.010 -5.364 1.00 94.25 94 ARG A CA 1
ATOM 722 C C . ARG A 1 94 ? 14.542 -3.813 -5.559 1.00 94.25 94 ARG A C 1
ATOM 724 O O . ARG A 1 94 ? 14.495 -3.209 -6.623 1.00 94.25 94 ARG A O 1
ATOM 731 N N . PHE A 1 95 ? 15.367 -3.476 -4.572 1.00 95.06 95 PHE A N 1
ATOM 732 C CA . PHE A 1 95 ? 16.343 -2.390 -4.658 1.00 95.06 95 PHE A CA 1
ATOM 733 C C . PHE A 1 95 ? 17.780 -2.886 -4.849 1.00 95.06 95 PHE A C 1
ATOM 735 O O . PHE A 1 95 ? 18.679 -2.069 -5.041 1.00 95.06 95 PHE A O 1
ATOM 742 N N . ASP A 1 96 ? 18.016 -4.200 -4.817 1.00 94.31 96 ASP A N 1
ATOM 743 C CA . ASP A 1 96 ? 19.327 -4.748 -5.154 1.00 94.31 96 ASP A CA 1
ATOM 744 C C . ASP A 1 96 ? 19.548 -4.732 -6.672 1.00 94.31 96 ASP A C 1
ATOM 746 O O . ASP A 1 96 ? 18.662 -5.079 -7.451 1.00 94.31 96 ASP A O 1
ATOM 750 N N . ALA A 1 97 ? 20.743 -4.338 -7.114 1.00 89.06 97 ALA A N 1
ATOM 751 C CA . ALA A 1 97 ? 21.036 -4.143 -8.532 1.00 89.06 97 ALA A CA 1
ATOM 752 C C . ALA A 1 97 ? 20.829 -5.413 -9.383 1.00 89.06 97 ALA A C 1
ATOM 754 O O . ALA A 1 97 ? 20.498 -5.300 -10.565 1.00 89.06 97 ALA A O 1
ATOM 755 N N . ALA A 1 98 ? 21.002 -6.612 -8.811 1.00 88.06 98 ALA A N 1
ATOM 756 C CA . ALA A 1 98 ? 20.840 -7.869 -9.537 1.00 88.06 98 ALA A CA 1
ATOM 757 C C . ALA A 1 98 ? 19.361 -8.250 -9.751 1.00 88.06 98 ALA A C 1
ATOM 759 O O . ALA A 1 98 ? 19.017 -8.882 -10.756 1.00 88.06 98 ALA A O 1
ATOM 760 N N . SER A 1 99 ? 18.480 -7.853 -8.833 1.00 86.56 99 SER A N 1
ATOM 761 C CA . SER A 1 99 ? 17.050 -8.204 -8.810 1.00 86.56 99 SER A CA 1
ATOM 762 C C . SER A 1 99 ? 16.116 -7.031 -9.113 1.00 86.56 99 SER A C 1
ATOM 764 O O . SER A 1 99 ? 14.928 -7.260 -9.350 1.00 86.56 99 SER A O 1
ATOM 766 N N . ALA A 1 100 ? 16.640 -5.803 -9.179 1.00 90.25 100 ALA A N 1
ATOM 767 C CA . ALA A 1 100 ? 15.857 -4.582 -9.315 1.00 90.25 100 ALA A CA 1
ATOM 768 C C . ALA A 1 100 ? 14.922 -4.620 -10.519 1.00 90.25 100 ALA A C 1
ATOM 770 O O . ALA A 1 100 ? 13.728 -4.402 -10.368 1.00 90.25 100 ALA A O 1
ATOM 771 N N . ARG A 1 101 ? 15.436 -4.940 -11.716 1.00 92.62 101 ARG A N 1
ATOM 772 C CA . ARG A 1 101 ? 14.642 -5.142 -12.951 1.00 92.62 101 ARG A CA 1
ATOM 773 C C . ARG A 1 101 ? 13.570 -4.055 -13.209 1.00 92.62 101 ARG A C 1
ATOM 775 O O . ARG A 1 101 ? 12.552 -4.330 -13.840 1.00 92.62 101 ARG A O 1
ATOM 782 N N . GLY A 1 102 ? 13.802 -2.823 -12.743 1.00 96.75 102 GLY A N 1
ATOM 783 C CA . GLY A 1 102 ? 12.884 -1.684 -12.852 1.00 96.75 102 GLY A CA 1
ATOM 784 C C . GLY A 1 102 ? 11.875 -1.519 -11.705 1.00 96.75 102 GLY A C 1
ATOM 785 O O . GLY A 1 102 ? 11.171 -0.512 -11.684 1.00 96.75 102 GLY A O 1
ATOM 786 N N . TRP A 1 103 ? 11.793 -2.456 -10.756 1.00 97.81 103 TRP A N 1
ATOM 787 C CA . TRP A 1 103 ? 10.936 -2.372 -9.565 1.00 97.81 103 TRP A CA 1
ATOM 788 C C . TRP A 1 103 ? 11.399 -1.303 -8.574 1.00 97.81 103 TRP A C 1
ATOM 790 O O . TRP A 1 103 ? 10.568 -0.664 -7.934 1.00 97.81 103 TRP A O 1
ATOM 800 N N . ASP A 1 104 ? 12.709 -1.084 -8.482 1.00 97.38 104 ASP A N 1
ATOM 801 C CA . ASP A 1 104 ? 13.331 0.026 -7.758 1.00 97.38 104 ASP A CA 1
ATOM 802 C C . ASP A 1 104 ? 12.798 1.376 -8.254 1.00 97.38 104 ASP A C 1
ATOM 804 O O . ASP A 1 104 ? 12.348 2.207 -7.469 1.00 97.38 104 ASP A O 1
ATOM 808 N N . ARG A 1 105 ? 12.789 1.576 -9.577 1.00 97.75 105 ARG A N 1
ATOM 809 C CA . ARG A 1 105 ? 12.304 2.810 -10.206 1.00 97.75 105 ARG A CA 1
ATOM 810 C C . ARG A 1 105 ? 10.800 2.948 -10.067 1.00 97.75 105 ARG A C 1
ATOM 812 O O . ARG A 1 105 ? 10.333 4.021 -9.704 1.00 97.75 105 ARG A O 1
ATOM 819 N N . LEU A 1 106 ? 10.059 1.865 -10.311 1.00 98.38 106 LEU A N 1
ATOM 820 C CA . LEU A 1 106 ? 8.604 1.872 -10.190 1.00 98.38 106 LEU A CA 1
ATOM 821 C C . LEU A 1 106 ? 8.160 2.283 -8.780 1.00 98.38 106 LEU A C 1
ATOM 823 O O . LEU A 1 106 ? 7.212 3.048 -8.659 1.00 98.38 106 LEU A O 1
ATOM 827 N N . TYR A 1 107 ? 8.8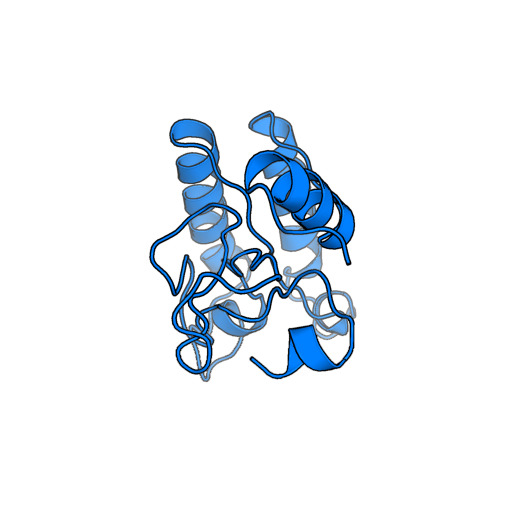56 1.851 -7.726 1.00 98.31 107 TYR A N 1
ATOM 828 C CA . TYR A 1 107 ? 8.558 2.296 -6.362 1.00 98.31 107 TYR A CA 1
ATOM 829 C C . TYR A 1 107 ? 8.581 3.826 -6.218 1.00 98.31 107 TYR A C 1
ATOM 831 O O . TYR A 1 107 ? 7.635 4.416 -5.695 1.00 98.31 107 TYR A O 1
ATOM 839 N N . PHE A 1 108 ? 9.633 4.485 -6.715 1.00 98.00 108 PHE A N 1
ATOM 840 C CA . PHE A 1 108 ? 9.730 5.946 -6.659 1.00 98.00 108 PHE A CA 1
ATOM 841 C C . PHE A 1 108 ? 8.702 6.625 -7.569 1.00 98.00 108 PHE A C 1
ATOM 843 O O . PHE A 1 108 ? 8.074 7.592 -7.148 1.00 98.00 108 PHE A O 1
ATOM 850 N N . GLU A 1 109 ? 8.449 6.075 -8.760 1.00 98.44 109 GLU A N 1
ATOM 851 C CA . GLU A 1 109 ? 7.392 6.570 -9.650 1.00 98.44 109 GLU A CA 1
ATOM 852 C C . GLU A 1 109 ? 6.000 6.481 -9.008 1.00 98.44 109 GLU A C 1
ATOM 854 O O . GLU A 1 109 ? 5.181 7.368 -9.218 1.00 98.44 109 GLU A O 1
ATOM 859 N N . VAL A 1 110 ? 5.720 5.444 -8.209 1.00 98.38 110 VAL A N 1
ATOM 860 C CA . VAL A 1 110 ? 4.466 5.320 -7.449 1.00 98.38 110 VAL A CA 1
ATOM 861 C C . VAL A 1 110 ? 4.361 6.419 -6.390 1.00 98.38 110 VAL A C 1
ATOM 863 O O . VAL A 1 110 ? 3.305 7.035 -6.262 1.00 98.38 110 VAL A O 1
ATOM 866 N N . ILE A 1 111 ? 5.442 6.715 -5.661 1.00 98.12 111 ILE A N 1
ATOM 867 C CA . ILE A 1 111 ? 5.461 7.804 -4.668 1.00 98.12 111 ILE A CA 1
ATOM 868 C C . ILE A 1 111 ? 5.212 9.161 -5.331 1.00 98.12 111 ILE A C 1
ATOM 870 O O . ILE A 1 111 ? 4.414 9.957 -4.831 1.00 98.12 111 ILE A O 1
ATOM 874 N N . ASP A 1 112 ? 5.882 9.430 -6.447 1.00 98.56 112 ASP A N 1
ATOM 875 C CA . ASP A 1 112 ? 5.710 10.685 -7.174 1.00 98.56 112 ASP A CA 1
ATOM 876 C C . ASP A 1 112 ? 4.298 10.782 -7.767 1.00 98.56 112 ASP A C 1
ATOM 878 O O . ASP A 1 112 ? 3.634 11.804 -7.601 1.00 98.56 112 ASP A O 1
ATOM 882 N N . ALA A 1 113 ? 3.767 9.685 -8.314 1.00 98.56 113 ALA A N 1
ATOM 883 C CA . ALA A 1 113 ? 2.400 9.608 -8.820 1.00 98.56 113 ALA A CA 1
ATOM 884 C C . ALA A 1 113 ? 1.336 9.894 -7.746 1.00 98.56 113 ALA A C 1
ATOM 886 O O . ALA A 1 113 ? 0.318 10.519 -8.059 1.00 98.56 113 ALA A O 1
ATOM 887 N N . VAL A 1 114 ? 1.551 9.467 -6.494 1.00 98.44 114 VAL A N 1
ATOM 888 C CA . VAL A 1 114 ? 0.674 9.817 -5.361 1.00 98.44 114 VAL A CA 1
ATOM 889 C C . VAL A 1 114 ? 0.680 11.330 -5.130 1.00 98.44 114 VAL A C 1
ATOM 891 O O . VAL A 1 114 ? -0.386 11.935 -5.013 1.00 98.44 114 VAL A O 1
ATOM 894 N N . ARG A 1 115 ? 1.862 11.958 -5.110 1.00 98.19 115 ARG A N 1
ATOM 895 C CA . ARG A 1 115 ? 2.011 13.407 -4.882 1.00 98.19 115 ARG A CA 1
ATOM 896 C C . ARG A 1 115 ? 1.403 14.238 -6.007 1.00 98.19 115 ARG A C 1
ATOM 898 O O . ARG A 1 115 ? 0.722 15.223 -5.739 1.00 98.19 115 ARG A O 1
ATOM 905 N N . GLU A 1 116 ? 1.613 13.830 -7.255 1.00 98.31 116 GLU A N 1
ATOM 906 C CA . GLU A 1 116 ? 1.041 14.482 -8.441 1.00 98.31 116 GLU A CA 1
ATOM 907 C C . GLU A 1 116 ? -0.494 14.476 -8.433 1.00 98.31 116 GLU A C 1
ATOM 909 O O . GLU A 1 116 ? -1.119 15.401 -8.945 1.00 98.31 116 GLU A O 1
ATOM 914 N N . ARG A 1 117 ? -1.104 13.462 -7.808 1.00 97.94 117 ARG A N 1
ATOM 915 C CA . ARG A 1 117 ? -2.559 13.338 -7.618 1.00 97.94 117 ARG A CA 1
ATOM 916 C C . ARG A 1 117 ? -3.076 14.056 -6.366 1.00 97.94 117 ARG A C 1
ATOM 918 O O . ARG A 1 117 ? -4.246 13.918 -6.027 1.00 97.94 117 ARG A O 1
ATOM 925 N N . GLY A 1 118 ? -2.224 14.808 -5.668 1.00 97.56 118 GLY A N 1
ATOM 926 C CA . GLY A 1 118 ? -2.580 15.520 -4.437 1.00 97.56 118 GLY A CA 1
ATOM 927 C C . GLY A 1 118 ? -2.659 14.635 -3.189 1.00 97.56 118 GLY A C 1
ATOM 928 O O . GLY A 1 118 ? -3.121 15.098 -2.147 1.00 97.56 118 GLY A O 1
ATOM 929 N N . GLY A 1 119 ? -2.216 13.378 -3.274 1.00 97.25 119 GLY A N 1
ATOM 930 C CA . GLY A 1 119 ? -2.126 12.466 -2.139 1.00 97.25 119 GLY A CA 1
ATOM 931 C C . GLY A 1 119 ? -0.872 12.686 -1.290 1.00 97.25 119 GLY A C 1
ATOM 932 O O . GLY A 1 119 ? 0.038 13.441 -1.645 1.00 97.25 119 GLY A O 1
ATOM 933 N N . VAL A 1 120 ? -0.803 11.978 -0.161 1.00 97.50 120 VAL A N 1
ATOM 934 C CA . VAL A 1 120 ? 0.349 11.997 0.749 1.00 97.50 120 VAL A CA 1
ATOM 935 C C . VAL A 1 120 ? 0.813 10.575 1.047 1.00 97.50 120 VAL A C 1
ATOM 937 O O . VAL A 1 120 ? -0.004 9.676 1.237 1.00 97.50 120 VAL A O 1
ATOM 940 N N . CYS A 1 121 ? 2.127 10.375 1.127 1.00 97.81 121 CYS A N 1
ATOM 941 C CA . CYS A 1 121 ? 2.705 9.132 1.629 1.00 97.81 121 CYS A CA 1
ATOM 942 C C . CYS A 1 121 ? 3.091 9.331 3.095 1.00 97.81 121 CYS A C 1
ATOM 944 O O . CYS A 1 121 ? 3.900 10.206 3.405 1.00 97.81 121 CYS A O 1
ATOM 946 N N . VAL A 1 122 ? 2.527 8.510 3.975 1.00 97.75 122 VAL A N 1
ATOM 947 C CA . VAL A 1 122 ? 2.795 8.499 5.420 1.00 97.75 122 VAL A CA 1
ATOM 948 C C . VAL A 1 122 ? 3.136 7.082 5.864 1.00 97.75 122 VAL A C 1
ATOM 950 O O . VAL A 1 122 ? 2.962 6.119 5.114 1.00 97.75 122 VAL A O 1
ATOM 953 N N . THR A 1 123 ? 3.624 6.927 7.087 1.00 97.62 123 THR A N 1
ATOM 954 C CA . THR A 1 123 ? 3.816 5.597 7.670 1.00 97.62 123 THR A CA 1
ATOM 955 C C . THR A 1 123 ? 2.471 4.932 7.979 1.00 97.62 123 THR A C 1
ATOM 957 O O . THR A 1 123 ? 1.479 5.601 8.274 1.00 97.62 123 THR A O 1
ATOM 960 N N . ALA A 1 124 ? 2.437 3.595 7.999 1.00 95.50 124 ALA A N 1
ATOM 961 C CA . ALA A 1 124 ? 1.239 2.853 8.403 1.00 95.50 124 ALA A CA 1
ATOM 962 C C . ALA A 1 124 ? 0.781 3.209 9.831 1.00 95.50 124 ALA A C 1
ATOM 964 O O . ALA A 1 124 ? -0.416 3.265 10.099 1.00 95.50 124 ALA A O 1
ATOM 965 N N . ARG A 1 125 ? 1.727 3.526 10.730 1.00 96.19 125 ARG A N 1
ATOM 966 C CA . ARG A 1 125 ? 1.428 4.009 12.085 1.00 96.19 125 ARG A CA 1
ATOM 967 C C . ARG A 1 125 ? 0.668 5.332 12.066 1.00 96.19 125 ARG A C 1
ATOM 969 O O . ARG A 1 125 ? -0.281 5.474 12.825 1.00 96.19 125 ARG A O 1
ATOM 976 N N . GLU A 1 126 ? 1.103 6.296 11.259 1.00 97.62 126 GLU A N 1
ATOM 977 C CA . GLU A 1 126 ? 0.444 7.605 11.172 1.00 97.62 126 GLU A CA 1
ATOM 978 C C . GLU A 1 126 ? -0.967 7.460 10.606 1.00 97.62 126 GLU A C 1
ATOM 980 O O . GLU A 1 126 ? -1.913 7.915 11.243 1.00 97.62 126 GLU A O 1
ATOM 985 N N . LEU A 1 127 ? -1.127 6.748 9.483 1.00 97.25 127 LEU A N 1
ATOM 986 C CA . LEU A 1 127 ? -2.448 6.505 8.896 1.00 97.25 127 LEU A CA 1
ATOM 987 C C . LEU A 1 127 ? -3.365 5.739 9.859 1.00 97.25 127 LEU A C 1
ATOM 989 O O . LEU A 1 127 ? -4.516 6.126 10.043 1.00 97.25 127 LEU A O 1
ATOM 993 N N . GLY A 1 128 ? -2.855 4.684 10.501 1.00 96.94 128 GLY A N 1
ATOM 994 C CA . GLY A 1 128 ? -3.595 3.910 11.496 1.00 96.94 128 GLY A CA 1
ATOM 995 C C . GLY A 1 128 ? -3.985 4.740 12.722 1.00 96.94 128 GLY A C 1
ATOM 996 O O . GLY A 1 128 ? -5.099 4.604 13.215 1.00 96.94 128 GLY A O 1
ATOM 997 N N . GLY A 1 129 ? -3.107 5.636 13.181 1.00 96.25 129 GLY A N 1
ATOM 998 C CA . GLY A 1 129 ? -3.374 6.549 14.293 1.00 96.25 129 GLY A CA 1
ATOM 999 C C . GLY A 1 129 ? -4.456 7.575 13.964 1.00 96.25 129 GLY A C 1
ATOM 1000 O O . GLY A 1 129 ? -5.447 7.659 14.679 1.00 96.25 129 GLY A O 1
ATOM 1001 N N . THR A 1 130 ? -4.326 8.294 12.844 1.00 95.75 130 THR A N 1
ATOM 1002 C CA . THR A 1 130 ? -5.366 9.239 12.398 1.00 95.75 130 THR A CA 1
ATOM 1003 C C . THR A 1 130 ? -6.699 8.525 12.161 1.00 95.75 130 THR A C 1
ATOM 1005 O O . THR A 1 130 ? -7.760 9.050 12.496 1.00 95.75 130 THR A O 1
ATOM 1008 N N . ALA A 1 131 ? -6.651 7.296 11.640 1.00 96.75 131 ALA A N 1
ATOM 1009 C CA . ALA A 1 131 ? -7.840 6.485 11.459 1.00 96.75 131 ALA A CA 1
ATOM 1010 C C . ALA A 1 131 ? -8.496 6.052 12.767 1.00 96.75 131 ALA A C 1
ATOM 1012 O O . ALA A 1 131 ? -9.722 6.030 12.849 1.00 96.75 131 ALA A O 1
ATOM 1013 N N . ALA A 1 132 ? -7.707 5.729 13.790 1.00 96.62 132 ALA A N 1
ATOM 1014 C CA . ALA A 1 132 ? -8.229 5.365 15.100 1.00 96.62 132 ALA A CA 1
A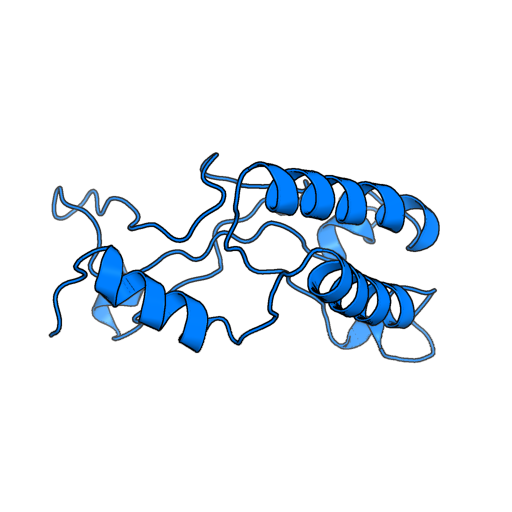TOM 1015 C C . ALA A 1 132 ? -9.086 6.492 15.698 1.00 96.62 132 ALA A C 1
ATOM 1017 O O . ALA A 1 132 ? -10.153 6.206 16.249 1.00 96.62 132 ALA A O 1
ATOM 1018 N N . ASP A 1 133 ? -8.670 7.750 15.504 1.00 94.81 133 ASP A N 1
ATOM 1019 C CA . ASP A 1 133 ? -9.399 8.932 15.971 1.00 94.81 133 ASP A CA 1
ATOM 1020 C C . ASP A 1 133 ? -10.779 9.050 15.303 1.00 94.81 133 ASP A C 1
ATOM 1022 O O . ASP A 1 133 ? -11.795 9.164 15.992 1.00 94.81 133 ASP A O 1
ATOM 1026 N N . TRP A 1 134 ? -10.859 8.974 13.967 1.00 94.19 134 TRP A N 1
ATOM 1027 C CA . TRP A 1 134 ? -12.147 9.109 13.267 1.00 94.19 134 TRP A CA 1
ATOM 1028 C C . TRP A 1 134 ? -13.023 7.848 13.339 1.00 94.19 134 TRP A C 1
ATOM 1030 O O . TRP A 1 134 ? -14.242 7.942 13.196 1.00 94.19 134 TRP A O 1
ATOM 1040 N N . LEU A 1 135 ? -12.435 6.664 13.558 1.00 95.81 135 LEU A N 1
ATOM 1041 C CA . LEU A 1 135 ? -13.155 5.396 13.769 1.00 95.81 135 LEU A CA 1
ATOM 1042 C C . LEU A 1 135 ? -13.603 5.205 15.227 1.00 95.81 135 LEU A C 1
ATOM 1044 O O . LEU A 1 135 ? -14.211 4.174 15.543 1.00 95.81 135 LEU A O 1
ATOM 1048 N N . ALA A 1 136 ? -13.290 6.168 16.103 1.00 94.12 136 ALA A N 1
ATOM 1049 C CA . ALA A 1 136 ? -13.551 6.118 17.537 1.00 94.12 136 ALA A CA 1
ATOM 1050 C C . ALA A 1 136 ? -13.105 4.778 18.153 1.00 94.12 136 ALA A C 1
ATOM 1052 O O . ALA A 1 136 ? -13.869 4.100 18.852 1.00 94.12 136 ALA A O 1
ATOM 1053 N N . VAL A 1 137 ? -11.878 4.348 17.831 1.00 92.81 137 VAL A N 1
ATOM 1054 C CA . VAL A 1 137 ? -11.287 3.149 18.436 1.00 92.81 137 VAL A CA 1
ATOM 1055 C C . VAL A 1 137 ? -11.088 3.428 19.930 1.00 92.81 137 VAL A C 1
ATOM 1057 O O . VAL A 1 137 ? -10.503 4.455 20.273 1.00 92.81 137 VAL A O 1
ATOM 1060 N N . PRO A 1 138 ? -11.567 2.556 20.835 1.00 86.00 138 PRO A N 1
ATOM 1061 C CA . PRO A 1 138 ? -11.375 2.753 22.264 1.00 86.00 138 PRO A CA 1
ATOM 1062 C C . PRO A 1 138 ? -9.888 2.861 22.610 1.00 86.00 138 PRO A C 1
ATOM 1064 O O . PRO A 1 138 ? -9.096 1.985 22.262 1.00 86.00 138 PRO A O 1
ATOM 1067 N N . THR A 1 139 ? -9.511 3.924 23.315 1.00 71.56 139 THR A N 1
ATOM 1068 C CA . THR A 1 139 ? -8.199 4.020 23.957 1.00 71.56 139 THR A CA 1
ATOM 1069 C C . THR A 1 139 ? -8.196 3.128 25.195 1.00 71.56 139 THR A C 1
ATOM 1071 O O . THR A 1 139 ? -9.123 3.217 26.005 1.00 71.56 139 THR A O 1
ATOM 1074 N N . ALA A 1 140 ? -7.186 2.265 25.312 1.00 60.16 140 ALA A N 1
ATOM 1075 C CA . ALA A 1 140 ? -6.954 1.442 26.498 1.00 60.16 140 ALA A CA 1
ATOM 1076 C C . ALA A 1 140 ? -6.600 2.287 27.731 1.00 60.16 140 ALA A C 1
ATOM 1078 O O . ALA A 1 140 ? -5.967 3.355 27.551 1.00 60.16 140 ALA A O 1
#

Radius of gyration: 16.08 Å; chains: 1; bounding box: 40×34×44 Å

pLDDT: mean 95.3, std 5.0, range [60.16, 98.62]

Secondary structure (DSSP, 8-state):
-HHHHTT--EE---S-SSSSS-TTS--S-B--EETTTTEE-SSEE--EEEEHHHHH-TTTT---HHHHHHHHHHHHHHHHHH----EEE--GGGGSTTT-TTHHHHHHHHHHHHHHTT-----HHHHHHHHHHHTTPPP-

Sequence (140 aa):
MPLVGIGFHYDTSLGFPDALGFRAGIAHPFRPWDMERDRPADLVEVPLAVMDATLAEDRYEGLSAAAAKPRVLALLDWAAEHGGGFSILWHPERFDAASARGWDRLYFEVIDAVRERGGVCVTARELGGTAADWLAVPTA

Foldseek 3Di:
DPCVVVDAAEDAPQEDLADFAFNVNDQAWDFDQDPVVRGGDLHIYAYEGAEPCNCC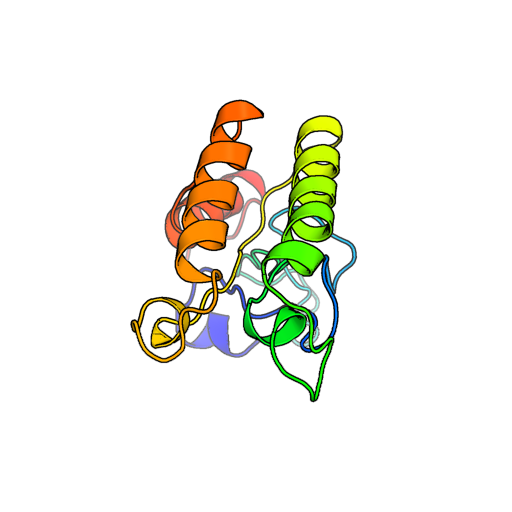PPVHNNHQLVRCLVVLLVVLVVCLVPPGGHDYHYDPQCVDPVNVRVVNVSVVVSQVSCVVSVHDDDDPVVRSVVVCVVNVRDDD